Protein AF-A0A7V3PM55-F1 (afdb_monomer)

Radius of gyration: 20.94 Å; Cα contacts (8 Å, |Δi|>4): 58; chains: 1; bounding box: 42×27×61 Å

Mean predicted aligned error: 10.36 Å

Solvent-accessible surface area (backbone atoms only — not comparable to full-atom values): 4993 Å² total; per-residue (Å²): 113,68,66,60,55,52,51,51,51,50,55,54,51,50,52,53,32,53,51,49,30,49,47,22,53,59,47,40,57,52,46,48,67,78,49,59,75,43,79,42,70,41,84,91,77,72,43,76,45,74,51,60,61,77,43,57,61,53,41,50,51,26,53,49,48,30,53,52,28,55,51,52,48,51,56,52,50,54,53,48,49,55,53,53,54,58,68,68,77,113

Secondary structure (DSSP, 8-state):
-HHHHHHHHHHHHHHHHHHHHHHHHHHHHHHHHHSPPEEEEETTTTEEEEE--THHHHHHHHHHHHHHHHHHHHHHHHHHHHHHHHTT--

pLDDT: mean 75.15, std 7.75, range [50.0, 86.06]

Foldseek 3Di:
DVVVVLVVVLVVLLVVLVVQLVCLVVVLVVLCVVFPWDWDQDPVPRDTDTDGDCSVVSNVVSVVSNVVSVVVNVVSVVVVVVVVVVVVVD

Structure (mmCIF, N/CA/C/O backbone):
data_AF-A0A7V3PM55-F1
#
_entry.id   AF-A0A7V3PM55-F1
#
loop_
_atom_site.group_PDB
_atom_site.id
_atom_site.type_symbol
_atom_site.label_atom_id
_atom_site.label_alt_id
_atom_site.label_comp_id
_atom_site.label_asym_id
_atom_site.label_entity_id
_atom_site.label_seq_id
_atom_site.pdbx_PDB_ins_code
_atom_site.Cartn_x
_atom_site.Cartn_y
_atom_site.Cartn_z
_atom_site.occupancy
_atom_site.B_iso_or_equiv
_atom_site.auth_seq_id
_atom_site.auth_comp_id
_atom_site.auth_asym_id
_atom_site.auth_atom_id
_atom_site.pdbx_PDB_model_num
ATOM 1 N N . MET A 1 1 ? 20.168 -7.356 -23.200 1.00 60.91 1 MET A N 1
ATOM 2 C CA . MET A 1 1 ? 20.052 -8.111 -21.924 1.00 60.91 1 MET A CA 1
ATOM 3 C C . MET A 1 1 ? 19.707 -7.221 -20.717 1.00 60.91 1 MET A C 1
ATOM 5 O O . MET A 1 1 ? 18.888 -7.631 -19.905 1.00 60.91 1 MET A O 1
ATOM 9 N N . VAL A 1 2 ? 20.271 -6.008 -20.592 1.00 69.56 2 VAL A N 1
ATOM 10 C CA . VAL A 1 2 ? 19.989 -5.083 -19.467 1.00 69.56 2 VAL A CA 1
ATOM 11 C C . VAL A 1 2 ? 18.545 -4.559 -19.464 1.00 69.56 2 VAL A C 1
ATOM 13 O O . VAL A 1 2 ? 17.909 -4.572 -18.415 1.00 69.56 2 VAL A O 1
ATOM 16 N N . ALA A 1 3 ? 18.005 -4.172 -20.626 1.00 67.88 3 ALA A N 1
ATOM 17 C CA . ALA A 1 3 ? 16.627 -3.683 -20.744 1.00 67.88 3 ALA A CA 1
ATOM 18 C C . ALA A 1 3 ? 15.597 -4.720 -20.257 1.00 67.88 3 ALA A C 1
ATOM 20 O O . ALA A 1 3 ? 14.790 -4.419 -19.388 1.00 67.88 3 ALA A O 1
ATOM 21 N N . VAL A 1 4 ? 15.717 -5.976 -20.709 1.00 74.25 4 VAL A N 1
ATOM 22 C CA . VAL A 1 4 ? 14.837 -7.085 -20.293 1.00 74.25 4 VAL A CA 1
ATOM 23 C C . VAL A 1 4 ? 14.885 -7.310 -18.778 1.00 74.25 4 VAL A C 1
ATOM 25 O O . VAL A 1 4 ? 13.840 -7.407 -18.144 1.00 74.25 4 VAL A O 1
ATOM 28 N N . LYS A 1 5 ? 16.080 -7.324 -18.167 1.00 74.50 5 LYS A N 1
ATOM 29 C CA . LYS A 1 5 ? 16.223 -7.468 -16.706 1.00 74.50 5 LYS A CA 1
ATOM 30 C C . LYS A 1 5 ? 15.539 -6.327 -15.941 1.00 74.50 5 LYS A C 1
ATOM 32 O O . LYS A 1 5 ? 14.913 -6.576 -14.915 1.00 74.50 5 LYS A O 1
ATOM 37 N N . ARG A 1 6 ? 15.622 -5.091 -16.445 1.00 70.25 6 ARG A N 1
ATOM 38 C CA . ARG A 1 6 ? 14.977 -3.915 -15.836 1.00 70.25 6 ARG A CA 1
ATOM 39 C C . ARG A 1 6 ? 13.456 -3.938 -15.987 1.00 70.25 6 ARG A C 1
ATOM 41 O O . ARG A 1 6 ? 12.762 -3.617 -15.028 1.00 70.25 6 ARG A O 1
ATOM 48 N N . THR A 1 7 ? 12.936 -4.374 -17.134 1.00 75.75 7 THR A N 1
ATOM 49 C CA . THR A 1 7 ? 11.491 -4.561 -17.338 1.00 75.75 7 THR A CA 1
ATOM 50 C C . THR A 1 7 ? 10.936 -5.643 -16.417 1.00 75.75 7 THR A C 1
ATOM 52 O O . THR A 1 7 ? 9.908 -5.434 -15.782 1.00 75.75 7 THR A O 1
ATOM 55 N N . VAL A 1 8 ? 11.637 -6.773 -16.276 1.00 79.75 8 VAL A N 1
ATOM 56 C CA . VAL A 1 8 ? 11.241 -7.839 -15.342 1.00 79.75 8 VAL A CA 1
ATOM 57 C C . VAL A 1 8 ? 11.238 -7.324 -13.902 1.00 79.75 8 VAL A C 1
ATOM 59 O O . VAL A 1 8 ? 10.267 -7.542 -13.183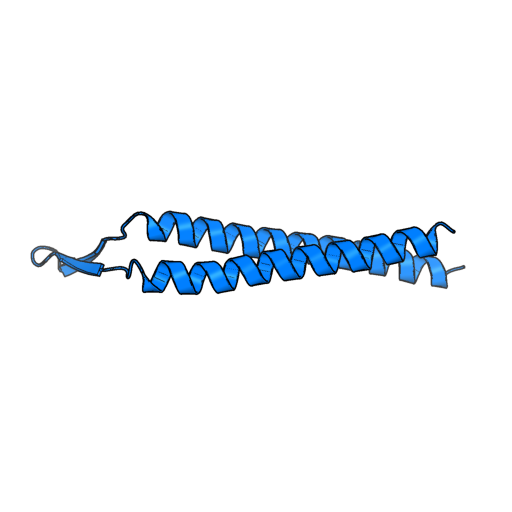 1.00 79.75 8 VAL A O 1
ATOM 62 N N . PHE A 1 9 ? 12.272 -6.581 -13.492 1.00 80.19 9 PHE A N 1
ATOM 63 C CA . PHE A 1 9 ? 12.319 -5.961 -12.166 1.00 80.19 9 PHE A CA 1
ATOM 64 C C . PHE A 1 9 ? 11.140 -5.006 -11.924 1.00 80.19 9 PHE A C 1
ATOM 66 O O . PHE A 1 9 ? 10.520 -5.067 -10.863 1.00 80.19 9 PHE A O 1
ATOM 73 N N . PHE A 1 10 ? 10.803 -4.163 -12.905 1.00 80.56 10 PHE A N 1
ATOM 74 C CA . PHE A 1 10 ? 9.652 -3.262 -12.837 1.00 80.56 10 PHE A CA 1
ATOM 75 C C . PHE A 1 10 ? 8.346 -4.037 -12.621 1.00 80.56 10 PHE A C 1
ATOM 77 O O . PHE A 1 10 ? 7.647 -3.788 -11.644 1.00 80.56 10 PHE A O 1
ATOM 84 N N . VAL A 1 11 ? 8.062 -5.026 -13.475 1.00 82.56 11 VAL A N 1
ATOM 85 C CA . VAL A 1 11 ? 6.822 -5.819 -13.412 1.00 82.56 11 VAL A CA 1
ATOM 86 C C . VAL A 1 11 ? 6.695 -6.545 -12.073 1.00 82.56 11 VAL A C 1
ATOM 88 O O . VAL A 1 11 ? 5.656 -6.452 -11.422 1.00 82.56 11 VAL A O 1
ATOM 91 N N . VAL A 1 12 ? 7.754 -7.223 -11.624 1.00 84.56 12 VAL A N 1
ATOM 92 C CA . VAL A 1 12 ? 7.740 -7.966 -10.354 1.00 84.56 12 VAL A CA 1
ATOM 93 C C . VAL A 1 12 ? 7.547 -7.021 -9.166 1.00 84.56 12 VAL A C 1
ATOM 95 O O . VAL A 1 12 ? 6.718 -7.291 -8.298 1.00 84.56 12 VAL A O 1
ATOM 98 N N . SER A 1 13 ? 8.251 -5.887 -9.143 1.00 80.12 13 SER A N 1
ATOM 99 C CA . SER A 1 13 ? 8.140 -4.912 -8.050 1.00 80.12 13 SER A CA 1
ATOM 100 C C . SER A 1 13 ? 6.745 -4.288 -7.987 1.00 80.12 13 SER A C 1
ATOM 102 O O . SER A 1 13 ? 6.174 -4.172 -6.904 1.00 80.12 13 SER A O 1
ATOM 104 N N . SER A 1 14 ? 6.156 -3.946 -9.136 1.00 79.62 14 SER A N 1
ATOM 105 C CA . SER A 1 14 ? 4.785 -3.434 -9.207 1.00 79.62 14 SER A CA 1
ATOM 106 C C . SER A 1 14 ? 3.763 -4.448 -8.691 1.00 79.62 14 SER A C 1
ATOM 108 O O . SER A 1 14 ? 2.880 -4.067 -7.926 1.00 79.62 14 SER A O 1
ATOM 110 N N . ILE A 1 15 ? 3.896 -5.733 -9.043 1.00 86.06 15 ILE A N 1
ATOM 111 C CA . ILE A 1 15 ? 3.003 -6.793 -8.545 1.00 86.06 15 ILE A CA 1
ATOM 112 C C . ILE A 1 15 ? 3.092 -6.900 -7.018 1.00 86.06 15 ILE A C 1
ATOM 114 O O . ILE A 1 15 ? 2.062 -6.895 -6.347 1.00 86.06 15 ILE A O 1
ATOM 118 N N . ILE A 1 16 ? 4.305 -6.945 -6.458 1.00 85.06 16 ILE A N 1
ATOM 119 C CA . ILE A 1 16 ? 4.514 -7.035 -5.002 1.00 85.06 16 ILE A CA 1
ATOM 120 C C . ILE A 1 16 ? 3.875 -5.842 -4.284 1.00 85.06 16 ILE A C 1
ATOM 122 O O . ILE A 1 16 ? 3.195 -6.015 -3.274 1.00 85.06 16 ILE A O 1
ATOM 126 N N . ILE A 1 17 ? 4.050 -4.634 -4.818 1.00 80.31 17 ILE A N 1
ATOM 127 C CA . ILE A 1 17 ? 3.483 -3.419 -4.230 1.00 80.31 17 ILE A CA 1
ATOM 128 C C . ILE A 1 17 ? 1.954 -3.442 -4.261 1.00 80.31 17 ILE A C 1
ATOM 130 O O . ILE A 1 17 ? 1.325 -3.130 -3.254 1.00 80.31 17 ILE A O 1
ATOM 134 N N . VAL A 1 18 ? 1.347 -3.835 -5.383 1.00 81.69 18 VAL A N 1
ATOM 135 C CA . VAL A 1 18 ? -0.117 -3.944 -5.490 1.00 81.69 18 VAL A CA 1
ATOM 136 C C . VAL A 1 18 ? -0.659 -4.955 -4.480 1.00 8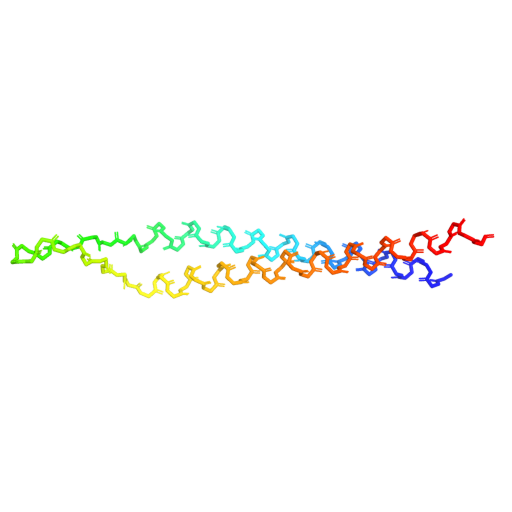1.69 18 VAL A C 1
ATOM 138 O O . VAL A 1 18 ? -1.671 -4.685 -3.837 1.00 81.69 18 VAL A O 1
ATOM 141 N N . LEU A 1 19 ? 0.029 -6.083 -4.287 1.00 83.25 19 LEU A N 1
ATOM 142 C CA . LEU A 1 19 ? -0.347 -7.080 -3.282 1.00 83.25 19 LEU A CA 1
ATOM 143 C C . LEU A 1 19 ? -0.252 -6.526 -1.853 1.00 83.25 19 LEU A C 1
ATOM 145 O O . LEU A 1 19 ? -1.169 -6.749 -1.065 1.00 83.25 19 LEU A O 1
ATOM 149 N N . LEU A 1 20 ? 0.801 -5.770 -1.526 1.00 79.75 20 LEU A N 1
ATOM 150 C CA . LEU A 1 20 ? 0.956 -5.125 -0.214 1.00 79.75 20 LEU A CA 1
ATOM 151 C C . LEU A 1 20 ? -0.125 -4.074 0.049 1.00 79.75 20 LEU A C 1
ATOM 153 O O . LEU A 1 20 ? -0.708 -4.046 1.131 1.00 79.75 20 LEU A O 1
ATOM 157 N N . VAL A 1 21 ? -0.423 -3.234 -0.944 1.00 79.00 21 VAL A N 1
ATOM 158 C CA . VAL A 1 21 ? -1.484 -2.223 -0.847 1.00 79.00 21 VAL A CA 1
ATOM 159 C C . VAL A 1 21 ? -2.842 -2.896 -0.666 1.00 79.00 21 VAL A C 1
ATOM 161 O O . VAL A 1 21 ? -3.599 -2.513 0.224 1.00 79.00 21 VAL A O 1
ATOM 164 N N . LYS A 1 22 ? -3.136 -3.932 -1.461 1.00 82.06 22 LYS A N 1
ATOM 165 C CA . LYS A 1 22 ? -4.374 -4.706 -1.338 1.00 82.06 22 LYS A CA 1
ATOM 166 C C . LYS A 1 22 ? -4.503 -5.345 0.045 1.00 82.06 22 LYS A C 1
ATOM 168 O O . LYS A 1 22 ? -5.560 -5.241 0.654 1.00 82.06 22 LYS A O 1
ATOM 173 N N . TRP A 1 23 ? -3.431 -5.945 0.559 1.00 82.44 23 TRP A N 1
ATOM 174 C CA . TRP A 1 23 ? -3.415 -6.510 1.907 1.00 82.44 23 TRP A CA 1
ATOM 175 C C . TRP A 1 23 ? -3.676 -5.449 2.983 1.00 82.44 23 TRP A C 1
ATOM 177 O O . TRP A 1 23 ? -4.428 -5.710 3.918 1.00 82.44 23 TRP A O 1
ATOM 187 N N . GLY A 1 24 ? -3.127 -4.240 2.825 1.00 79.44 24 GLY A N 1
ATOM 188 C CA . GLY A 1 24 ? -3.410 -3.114 3.715 1.00 79.44 24 GLY A CA 1
ATOM 189 C C . GLY A 1 24 ? -4.893 -2.729 3.739 1.00 79.44 24 GLY A C 1
ATOM 190 O O . GLY A 1 24 ? -5.455 -2.539 4.816 1.00 79.44 24 GLY A O 1
ATOM 191 N N . PHE A 1 25 ? -5.549 -2.664 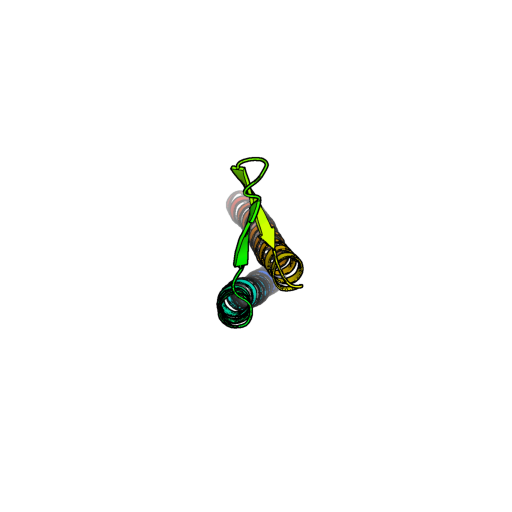2.574 1.00 78.06 25 PHE A N 1
ATOM 192 C CA . PHE A 1 25 ? -6.987 -2.376 2.481 1.00 78.06 25 PHE A CA 1
ATOM 193 C C . PHE A 1 25 ? -7.854 -3.502 3.055 1.00 78.06 25 PHE A C 1
ATOM 195 O O . PHE A 1 25 ? -8.717 -3.239 3.893 1.00 78.06 25 PHE A O 1
ATOM 202 N N . ASP A 1 26 ? -7.597 -4.747 2.646 1.00 81.56 26 ASP A N 1
ATOM 203 C CA . ASP A 1 26 ? -8.354 -5.917 3.104 1.00 81.56 26 ASP A CA 1
ATOM 204 C C . ASP A 1 26 ? -8.189 -6.093 4.633 1.00 81.56 26 ASP A C 1
ATOM 206 O O . ASP A 1 26 ? -9.153 -6.350 5.357 1.00 81.56 26 ASP A O 1
ATOM 210 N N . GLY A 1 27 ? -6.976 -5.877 5.154 1.00 76.19 27 GLY A N 1
ATOM 211 C CA . GLY A 1 27 ? -6.686 -5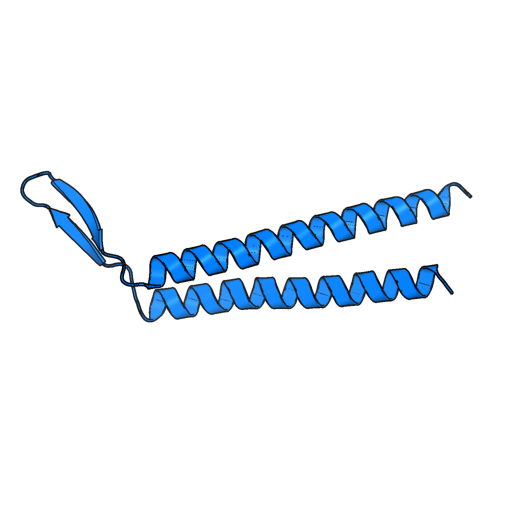.893 6.587 1.00 76.19 27 GLY A CA 1
ATOM 212 C C . GLY A 1 27 ? -7.409 -4.780 7.343 1.00 76.19 27 GLY A C 1
ATOM 213 O O . GLY A 1 27 ? -8.041 -5.046 8.367 1.00 76.19 27 GLY A O 1
ATOM 214 N N . PHE A 1 28 ? -7.372 -3.545 6.836 1.00 77.38 28 PHE A N 1
ATOM 215 C CA . PHE A 1 28 ? -8.062 -2.410 7.453 1.00 77.38 28 PHE A CA 1
ATOM 216 C C . PHE A 1 28 ? -9.566 -2.672 7.626 1.00 77.38 28 PHE A C 1
ATOM 218 O O . PHE A 1 28 ? -10.110 -2.448 8.711 1.00 77.38 28 PHE A O 1
ATOM 225 N N . GLU A 1 29 ? -10.236 -3.209 6.605 1.00 74.69 29 GLU A N 1
ATOM 226 C CA . GLU A 1 29 ? -11.662 -3.553 6.678 1.00 74.69 29 GLU A CA 1
ATOM 227 C C . GLU A 1 29 ? -11.950 -4.635 7.735 1.00 74.69 29 GLU A C 1
ATOM 229 O O . GLU A 1 29 ? -12.906 -4.529 8.507 1.00 74.69 29 GLU A O 1
ATOM 234 N N . VAL A 1 30 ? -11.112 -5.670 7.817 1.00 78.12 30 VAL A N 1
ATOM 235 C CA . VAL A 1 30 ? -11.281 -6.749 8.802 1.00 78.12 30 VAL A CA 1
ATOM 236 C C . VAL A 1 30 ? -11.084 -6.233 10.230 1.00 78.12 30 VAL A C 1
ATOM 238 O O . VAL A 1 30 ? -11.909 -6.503 11.107 1.00 78.12 30 VAL A O 1
ATOM 241 N N . PHE A 1 31 ? -10.029 -5.458 10.488 1.00 70.06 31 PHE A N 1
ATOM 242 C CA . PHE A 1 31 ? -9.721 -4.983 11.841 1.00 70.06 31 PHE A CA 1
ATOM 243 C C . PHE A 1 31 ? -10.719 -3.940 12.351 1.00 70.06 31 PHE A C 1
ATOM 245 O O . PHE A 1 31 ? -11.043 -3.943 13.541 1.00 70.06 31 PHE A O 1
ATOM 252 N N . THR A 1 32 ? -11.246 -3.094 11.465 1.00 68.62 32 THR A N 1
ATOM 253 C CA . THR A 1 32 ? -12.292 -2.119 11.814 1.00 68.62 32 THR A CA 1
ATOM 254 C C . THR A 1 32 ? -13.635 -2.784 12.126 1.00 68.62 32 THR A C 1
ATOM 256 O O . THR A 1 32 ? -14.357 -2.292 12.992 1.00 68.62 32 THR A O 1
ATOM 259 N N . LYS A 1 33 ? -13.950 -3.933 11.507 1.00 72.75 33 LYS A N 1
ATOM 260 C CA . LYS A 1 33 ? -15.153 -4.728 11.825 1.00 72.75 33 LYS A CA 1
ATOM 261 C C . LYS A 1 33 ? -15.060 -5.488 13.148 1.00 72.75 33 LYS A C 1
ATOM 263 O O . LYS A 1 33 ? -16.051 -5.563 13.867 1.00 72.75 33 LYS A O 1
ATOM 268 N N . ILE A 1 34 ? -13.904 -6.072 13.472 1.00 71.00 34 ILE A N 1
ATOM 269 C CA . ILE A 1 34 ? -13.736 -6.879 14.698 1.00 71.00 34 ILE A CA 1
ATOM 270 C C . ILE A 1 34 ? -13.671 -5.986 15.947 1.00 71.00 34 ILE A C 1
ATOM 272 O O . ILE A 1 34 ? -14.161 -6.367 17.011 1.00 71.00 34 ILE A O 1
ATOM 276 N N . TYR A 1 35 ? -13.089 -4.790 15.827 1.00 66.06 35 TYR A N 1
ATOM 277 C CA . TYR A 1 35 ? -12.929 -3.850 16.937 1.00 66.06 35 TYR A CA 1
ATOM 278 C C . TYR A 1 35 ? -13.413 -2.448 16.543 1.00 66.06 35 TYR A C 1
ATOM 280 O O . TYR A 1 35 ? -12.578 -1.558 16.330 1.00 66.06 35 TYR A O 1
ATOM 288 N N . PRO A 1 36 ? -14.742 -2.245 16.447 1.00 64.69 36 PRO A N 1
ATOM 289 C CA . PRO A 1 36 ? -15.312 -0.954 16.089 1.00 64.69 36 PRO A CA 1
ATOM 290 C C . PRO A 1 36 ? -14.920 0.109 17.119 1.00 64.69 36 PRO A C 1
ATOM 292 O O . PRO A 1 36 ? -14.834 -0.166 18.320 1.00 64.69 36 PRO A O 1
ATOM 295 N N . ALA A 1 37 ? -14.666 1.329 16.645 1.00 66.56 37 ALA A N 1
ATOM 296 C CA . ALA A 1 37 ? -14.457 2.465 17.531 1.00 66.56 37 ALA A CA 1
ATOM 297 C C . ALA A 1 37 ? -15.753 2.734 18.306 1.00 66.56 37 ALA A C 1
ATOM 299 O O . ALA A 1 37 ? -16.827 2.808 17.710 1.00 66.56 37 ALA A O 1
ATOM 300 N N . SER A 1 38 ? -15.656 2.862 19.628 1.00 66.88 38 SER A N 1
ATOM 301 C CA . SER A 1 38 ? -16.780 3.289 20.459 1.00 66.88 38 SER A CA 1
ATOM 302 C C . SER A 1 38 ? -16.624 4.764 20.791 1.00 66.88 38 SER A C 1
ATOM 304 O O . SER A 1 38 ? -15.594 5.180 21.327 1.00 66.88 38 SER A O 1
ATOM 306 N N . GLU A 1 39 ? -17.648 5.548 20.488 1.00 67.12 39 GLU A N 1
ATOM 307 C CA . GLU A 1 39 ? -17.732 6.941 20.907 1.00 67.12 39 GLU A CA 1
ATOM 308 C C . GLU A 1 39 ? -18.311 6.992 22.321 1.00 67.12 39 GLU A C 1
ATOM 310 O O . GLU A 1 39 ? -19.396 6.474 22.582 1.00 67.12 39 GLU A O 1
ATOM 315 N N . LEU A 1 40 ? -17.567 7.586 23.249 1.00 71.50 40 LEU A N 1
ATOM 316 C CA . LEU A 1 40 ? -18.050 7.924 24.581 1.00 71.50 40 LEU A CA 1
ATOM 317 C C . LEU A 1 40 ? -18.244 9.433 24.631 1.00 71.50 40 LEU A C 1
ATOM 319 O O . LEU A 1 40 ? -17.342 10.183 24.269 1.00 71.50 40 LEU A O 1
ATOM 323 N N . ILE A 1 41 ? -19.407 9.889 25.077 1.00 76.50 41 ILE A N 1
ATOM 324 C CA . ILE A 1 41 ? -19.670 11.316 25.266 1.00 76.50 41 ILE A CA 1
ATOM 325 C C . ILE A 1 41 ? -19.461 11.618 26.747 1.00 76.50 41 ILE A C 1
ATOM 327 O O . ILE A 1 41 ? -20.099 11.008 27.601 1.00 76.50 41 ILE A O 1
ATOM 331 N N . ASP A 1 42 ? -18.550 12.537 27.054 1.00 76.19 42 ASP A N 1
ATOM 332 C CA . ASP A 1 42 ? -18.413 13.082 28.400 1.00 76.19 42 ASP A CA 1
ATOM 333 C C . ASP A 1 42 ? -19.548 14.084 28.641 1.00 76.19 42 ASP A C 1
ATOM 335 O O . ASP A 1 42 ? -19.534 15.199 28.115 1.00 76.19 42 ASP A O 1
ATOM 339 N N . GLU A 1 43 ? -20.545 13.677 29.423 1.00 76.44 43 GLU A N 1
ATOM 340 C CA . GLU A 1 43 ? -21.740 14.475 29.714 1.00 76.44 43 GLU A CA 1
ATOM 341 C C . GLU A 1 43 ? -21.430 15.794 30.440 1.00 76.44 43 GLU A C 1
ATOM 343 O O . GLU A 1 43 ? -22.196 16.748 30.317 1.00 76.44 43 GLU A O 1
ATOM 348 N N . ALA A 1 44 ? -20.301 15.896 31.152 1.00 80.75 44 ALA A N 1
ATOM 349 C CA . ALA A 1 44 ? -19.936 17.112 31.881 1.00 80.75 44 ALA A CA 1
ATOM 350 C C . ALA A 1 44 ? -19.328 18.196 30.977 1.00 80.75 44 ALA A C 1
ATOM 352 O O . ALA A 1 44 ? -19.458 19.387 31.260 1.00 80.75 44 ALA A O 1
ATOM 353 N N . THR A 1 45 ? -18.649 17.800 29.899 1.00 81.88 45 THR A N 1
ATOM 354 C CA . THR A 1 45 ? -17.948 18.729 28.996 1.00 81.88 45 THR A CA 1
ATOM 355 C C . THR A 1 45 ? -18.539 18.774 27.588 1.00 81.88 45 THR A C 1
ATOM 357 O O . THR A 1 45 ? -18.142 19.625 26.788 1.00 81.88 45 THR A O 1
ATOM 360 N N . GLY A 1 46 ? -19.462 17.865 27.261 1.00 80.88 46 GLY A N 1
ATOM 361 C CA . GLY A 1 46 ? -19.996 17.670 25.912 1.00 80.88 46 GLY A CA 1
ATOM 362 C C . GLY A 1 46 ? -18.958 17.150 24.913 1.00 80.88 46 GLY A C 1
ATOM 363 O O . GLY A 1 46 ? -19.200 17.172 23.707 1.00 80.88 46 GLY A O 1
ATOM 364 N N . ARG A 1 47 ? -17.775 16.724 25.377 1.00 78.81 47 ARG A N 1
ATOM 365 C CA . ARG A 1 47 ? -16.699 16.251 24.502 1.00 78.81 47 ARG A CA 1
ATOM 366 C C . ARG A 1 47 ? -16.929 14.802 24.099 1.00 78.81 47 ARG A C 1
ATOM 368 O O . ARG A 1 47 ? -17.173 13.942 24.938 1.00 78.81 47 ARG A O 1
ATOM 375 N N . VAL A 1 48 ? -16.759 14.530 22.809 1.00 75.06 48 VAL A N 1
ATOM 376 C CA . VAL A 1 48 ? -16.720 13.166 22.277 1.00 75.06 48 VAL A CA 1
ATOM 377 C C . VAL A 1 48 ? -15.312 12.609 22.476 1.00 75.06 48 VAL A C 1
ATOM 379 O O . VAL A 1 48 ? -14.339 13.110 21.912 1.00 75.06 48 VAL A O 1
ATOM 382 N N . ILE A 1 49 ? -15.203 11.575 23.299 1.00 74.38 49 ILE A N 1
ATOM 383 C CA . ILE A 1 49 ? -13.993 10.795 23.528 1.00 74.38 49 ILE A CA 1
ATOM 384 C C . ILE A 1 49 ? -14.125 9.511 22.714 1.00 74.38 49 ILE A C 1
ATOM 386 O O . ILE A 1 49 ? -14.893 8.610 23.048 1.00 74.38 49 ILE A O 1
ATOM 390 N N . VAL A 1 50 ? -13.355 9.409 21.635 1.00 64.88 50 VAL A N 1
ATOM 391 C CA . VAL A 1 50 ? -13.304 8.178 20.843 1.00 64.88 50 VAL A CA 1
ATOM 392 C C . VAL A 1 50 ? -12.439 7.170 21.593 1.00 64.88 50 VAL A C 1
ATOM 394 O O . VAL A 1 50 ? -11.211 7.277 21.623 1.00 64.88 50 VAL A O 1
ATOM 397 N N . GLN A 1 51 ? -13.075 6.191 22.236 1.00 62.59 51 GLN A N 1
ATOM 398 C CA . GLN A 1 51 ? -12.368 5.102 22.891 1.00 62.59 51 GLN A CA 1
ATOM 399 C C . GLN A 1 51 ? -12.046 4.042 21.841 1.00 62.59 51 GLN A C 1
ATOM 401 O O . GLN A 1 51 ? -12.890 3.264 21.396 1.00 62.59 51 GLN A O 1
ATOM 406 N N . THR A 1 52 ? -10.793 4.040 21.411 1.00 55.28 52 THR A N 1
ATOM 407 C CA . THR A 1 52 ? -10.276 3.062 20.459 1.00 55.28 52 THR A CA 1
ATOM 408 C C . THR A 1 52 ? -9.543 1.983 21.254 1.00 55.28 52 THR A C 1
ATOM 410 O O . THR A 1 52 ? -8.568 2.290 21.947 1.00 55.28 52 THR A O 1
ATOM 413 N N . LYS A 1 53 ? -9.948 0.713 2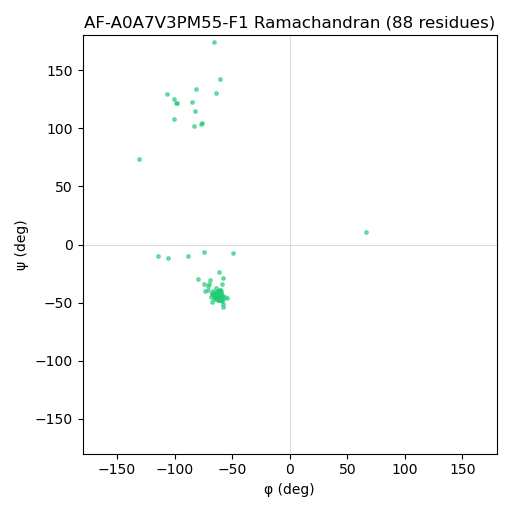1.138 1.00 57.03 53 LYS A N 1
ATOM 414 C CA . LYS A 1 53 ? -9.038 -0.402 21.467 1.00 57.03 53 LYS A CA 1
ATOM 415 C C . LYS A 1 53 ? -7.875 -0.406 20.457 1.00 57.03 53 LYS A C 1
ATOM 417 O O . LYS A 1 53 ? -7.871 0.391 19.528 1.00 57.03 53 LYS A O 1
ATOM 422 N N . SER A 1 54 ? -6.865 -1.265 20.626 1.00 59.31 54 SER A N 1
ATOM 423 C CA . SER A 1 54 ? -5.609 -1.291 19.835 1.00 59.31 54 SER A CA 1
ATOM 424 C C . SER A 1 54 ? -5.744 -1.255 18.293 1.00 59.31 54 SER A C 1
ATOM 426 O O . SER A 1 54 ? -4.737 -1.121 17.597 1.00 59.31 54 SER A O 1
ATOM 428 N N . SER A 1 55 ? -6.961 -1.351 17.755 1.00 55.75 55 SER A N 1
ATOM 429 C CA . SER A 1 55 ? -7.354 -1.177 16.360 1.00 55.75 55 SER A CA 1
ATOM 430 C C . SER A 1 55 ? -7.002 0.181 15.740 1.00 55.75 55 SER A C 1
ATOM 432 O O . SER A 1 55 ? -6.726 0.198 14.547 1.00 55.75 55 SER A O 1
ATOM 434 N N . TYR A 1 56 ? -6.924 1.298 16.478 1.00 61.62 56 TYR A N 1
ATOM 435 C CA . TYR A 1 56 ? -6.509 2.578 15.861 1.00 61.62 56 TYR A CA 1
ATOM 436 C C . TYR A 1 56 ? -5.022 2.597 15.506 1.00 61.62 56 TYR A C 1
ATOM 438 O O . TYR A 1 56 ? -4.644 3.110 14.459 1.00 61.62 56 TYR A O 1
ATOM 446 N N . LYS A 1 57 ? -4.176 1.967 16.333 1.00 64.31 57 LYS A N 1
ATOM 447 C CA . LYS A 1 57 ? -2.747 1.809 16.033 1.00 64.31 57 LYS A CA 1
ATOM 448 C C . LYS A 1 57 ? -2.536 0.864 14.846 1.00 64.31 57 LYS A C 1
ATOM 450 O O . LYS A 1 57 ? -1.821 1.219 13.923 1.00 64.31 57 LYS A O 1
ATOM 455 N N . LEU A 1 58 ? -3.243 -0.269 14.819 1.00 65.75 58 LEU A N 1
ATOM 456 C CA . LEU A 1 58 ? -3.231 -1.202 13.682 1.00 65.75 58 LEU A CA 1
ATOM 457 C C . LEU A 1 58 ? -3.781 -0.570 12.393 1.00 65.75 58 LEU A C 1
ATOM 459 O O . LEU A 1 58 ? -3.222 -0.780 11.325 1.00 65.75 58 LEU A O 1
ATOM 463 N N . GLY A 1 59 ? -4.850 0.224 12.476 1.00 67.56 59 GLY A N 1
ATOM 464 C CA . GLY A 1 59 ? -5.395 0.956 11.334 1.00 67.56 59 GLY A CA 1
ATOM 465 C C . GLY A 1 59 ? -4.415 2.002 10.804 1.00 67.56 59 GLY A C 1
ATOM 466 O O . GLY A 1 59 ? -4.216 2.095 9.595 1.00 67.56 59 GLY A O 1
ATOM 467 N N . LEU A 1 60 ? -3.745 2.730 11.702 1.00 69.06 60 LEU A N 1
ATOM 468 C CA . LEU A 1 60 ? -2.672 3.659 11.351 1.00 69.06 60 LEU A CA 1
ATOM 469 C C . LEU A 1 60 ? -1.507 2.927 10.666 1.00 69.06 60 LEU A C 1
ATOM 471 O O . LEU A 1 60 ? -1.042 3.377 9.621 1.00 69.06 60 LEU A O 1
ATOM 475 N N . ASP A 1 61 ? -1.087 1.777 11.199 1.00 72.12 61 ASP A N 1
ATOM 476 C CA . ASP A 1 61 ? -0.039 0.938 10.607 1.00 72.12 61 ASP A CA 1
ATOM 477 C C . ASP A 1 61 ? -0.427 0.472 9.188 1.00 72.12 61 ASP A C 1
ATOM 479 O O . ASP A 1 61 ? 0.400 0.515 8.277 1.00 72.12 61 ASP A O 1
ATOM 483 N N . MET A 1 62 ? -1.696 0.113 8.948 1.00 75.94 62 MET A N 1
ATOM 484 C CA . MET A 1 62 ? -2.191 -0.251 7.608 1.00 75.94 62 MET A CA 1
ATOM 485 C C . MET A 1 62 ? -2.187 0.936 6.638 1.00 75.94 62 MET A C 1
ATOM 487 O O . MET A 1 62 ? -1.784 0.787 5.483 1.00 75.94 62 MET A O 1
ATOM 491 N N . VAL A 1 63 ? -2.568 2.132 7.101 1.00 76.75 63 VAL A N 1
ATOM 492 C CA . VAL A 1 63 ? -2.474 3.368 6.304 1.00 76.75 63 VAL A CA 1
ATOM 493 C C . VAL A 1 63 ? -1.017 3.659 5.935 1.00 76.75 63 VAL A C 1
ATOM 495 O O . VAL A 1 63 ? -0.736 4.013 4.787 1.00 76.75 63 VAL A O 1
ATOM 498 N N . PHE A 1 64 ? -0.075 3.443 6.857 1.00 79.31 64 PHE A N 1
ATOM 499 C CA . PHE A 1 64 ? 1.355 3.561 6.570 1.00 79.31 64 PHE A CA 1
ATOM 500 C C . PHE A 1 64 ? 1.823 2.552 5.517 1.00 79.31 64 PHE A C 1
ATOM 502 O O . PHE A 1 64 ? 2.530 2.941 4.586 1.00 79.31 64 PHE A O 1
ATOM 509 N N . VAL A 1 65 ? 1.408 1.285 5.606 1.00 79.62 65 VAL A N 1
ATOM 510 C CA . VAL A 1 65 ? 1.744 0.253 4.606 1.00 79.62 65 VAL A CA 1
ATOM 511 C C . VAL A 1 65 ? 1.239 0.644 3.215 1.00 79.62 65 VAL A C 1
ATOM 513 O O . VAL A 1 65 ? 1.995 0.566 2.242 1.00 79.62 65 VAL A O 1
ATOM 516 N N . ILE A 1 66 ? 0.000 1.133 3.114 1.00 78.12 66 ILE A N 1
ATOM 517 C CA . ILE A 1 66 ? -0.581 1.608 1.850 1.00 78.12 66 ILE A CA 1
ATOM 518 C C . ILE A 1 66 ? 0.216 2.802 1.304 1.00 78.12 66 ILE A C 1
ATOM 520 O O . ILE A 1 66 ? 0.588 2.811 0.128 1.00 78.12 66 ILE A O 1
ATOM 524 N N . ALA A 1 67 ? 0.521 3.790 2.149 1.00 77.69 67 ALA A N 1
ATOM 525 C CA . ALA A 1 67 ? 1.247 4.993 1.749 1.00 77.69 67 ALA A CA 1
ATOM 526 C C . ALA A 1 67 ? 2.675 4.683 1.266 1.00 77.69 67 ALA A C 1
ATOM 528 O O . ALA A 1 67 ? 3.113 5.219 0.243 1.00 77.69 67 ALA A O 1
ATOM 529 N N . ILE A 1 68 ? 3.390 3.788 1.956 1.00 83.56 68 ILE A N 1
ATOM 530 C CA . ILE A 1 68 ? 4.733 3.337 1.563 1.00 83.56 68 ILE A CA 1
ATOM 531 C C . ILE A 1 68 ? 4.671 2.587 0.231 1.00 83.56 68 ILE A C 1
ATOM 533 O O . ILE A 1 68 ? 5.471 2.870 -0.663 1.00 83.56 68 ILE A O 1
ATOM 537 N N . GLY A 1 69 ? 3.704 1.679 0.067 1.00 78.06 69 GLY A N 1
ATOM 538 C CA . GLY A 1 69 ? 3.502 0.941 -1.180 1.00 78.06 69 GLY A CA 1
ATOM 539 C C . GLY A 1 69 ? 3.261 1.873 -2.369 1.00 78.06 69 GLY A C 1
ATOM 540 O O . GLY A 1 69 ? 3.977 1.804 -3.368 1.00 78.06 69 GLY A O 1
ATOM 541 N N . LEU A 1 70 ? 2.318 2.808 -2.248 1.00 79.56 70 LEU A N 1
ATOM 542 C CA . LEU A 1 70 ? 2.018 3.784 -3.304 1.00 79.56 70 LEU A CA 1
ATOM 543 C C . LEU A 1 70 ? 3.219 4.684 -3.628 1.00 79.56 70 LEU A C 1
ATOM 545 O O . LEU A 1 70 ? 3.505 4.936 -4.801 1.00 79.56 70 LEU A O 1
ATOM 549 N N . SER A 1 71 ? 3.965 5.114 -2.609 1.00 82.88 71 SER A N 1
ATOM 550 C CA . SER A 1 71 ? 5.183 5.915 -2.788 1.00 82.88 71 SER A CA 1
ATOM 551 C C . SER A 1 71 ? 6.267 5.141 -3.546 1.00 82.88 71 SER A C 1
ATOM 553 O O . SER A 1 71 ? 6.880 5.672 -4.477 1.0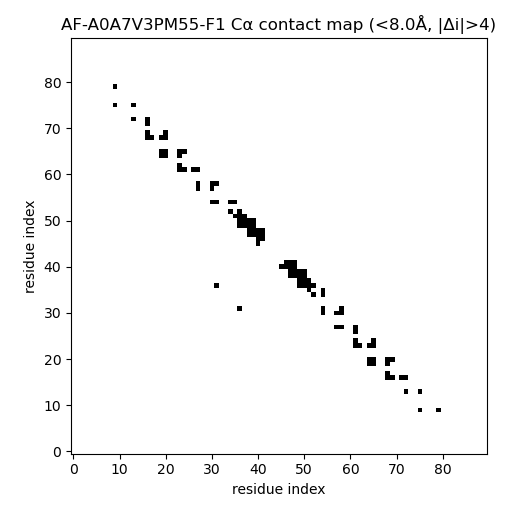0 82.88 71 SER A O 1
ATOM 555 N N . ALA A 1 72 ? 6.474 3.866 -3.202 1.00 79.75 72 ALA A N 1
ATOM 556 C CA . ALA A 1 72 ? 7.402 2.985 -3.905 1.00 79.75 72 ALA A CA 1
ATOM 557 C C . ALA A 1 72 ? 6.989 2.781 -5.372 1.00 79.75 72 ALA A C 1
ATOM 559 O O . ALA A 1 72 ? 7.844 2.817 -6.262 1.00 79.75 72 ALA A O 1
ATOM 560 N N . LEU A 1 73 ? 5.685 2.645 -5.644 1.00 80.69 73 LEU A N 1
ATOM 561 C CA . LEU A 1 73 ? 5.165 2.533 -7.008 1.00 80.69 73 LEU A CA 1
ATOM 562 C C . LEU A 1 73 ? 5.491 3.789 -7.825 1.00 80.69 73 LEU A C 1
ATOM 564 O O . LEU A 1 73 ? 5.980 3.680 -8.949 1.00 80.69 73 LEU A O 1
ATOM 568 N N . GLY A 1 74 ? 5.294 4.974 -7.240 1.00 79.25 74 GLY A N 1
ATOM 569 C CA . GLY A 1 74 ? 5.636 6.253 -7.865 1.00 79.25 74 GLY A CA 1
ATOM 570 C C . GLY A 1 74 ? 7.116 6.348 -8.242 1.00 79.25 74 GLY A C 1
ATOM 571 O O . GLY A 1 74 ? 7.447 6.676 -9.383 1.00 79.25 74 GLY A O 1
ATOM 572 N N . PHE A 1 75 ? 8.018 5.978 -7.328 1.00 84.12 75 PHE A N 1
ATOM 573 C CA . PHE A 1 75 ? 9.461 5.944 -7.602 1.00 84.12 75 PHE A CA 1
ATOM 574 C C . PHE A 1 75 ? 9.829 4.997 -8.746 1.00 84.12 75 PHE A C 1
ATOM 576 O O . PHE A 1 75 ? 10.674 5.323 -9.587 1.00 84.12 75 PHE A O 1
ATOM 583 N N . ILE A 1 76 ? 9.207 3.822 -8.790 1.00 82.25 76 ILE A N 1
ATOM 584 C CA . ILE A 1 76 ? 9.452 2.818 -9.827 1.00 82.25 76 ILE A CA 1
ATOM 585 C C . ILE A 1 76 ? 8.950 3.315 -11.191 1.00 82.25 76 ILE A C 1
ATOM 587 O O . ILE A 1 76 ? 9.673 3.207 -12.182 1.00 82.25 76 ILE A O 1
ATOM 591 N N . VAL A 1 77 ? 7.768 3.934 -11.241 1.00 80.75 77 VAL A N 1
ATOM 592 C CA . VAL A 1 77 ? 7.189 4.524 -12.461 1.00 80.75 77 VAL A CA 1
ATOM 593 C C . VAL A 1 77 ? 8.047 5.671 -12.997 1.00 80.75 77 VAL A C 1
ATOM 595 O O . VAL A 1 77 ? 8.353 5.697 -14.189 1.00 80.75 77 VAL A O 1
ATOM 598 N N . ILE A 1 78 ? 8.513 6.579 -12.136 1.00 85.12 78 ILE A N 1
ATOM 599 C CA . ILE A 1 78 ? 9.401 7.681 -12.543 1.00 85.12 78 ILE A CA 1
ATOM 600 C C . ILE A 1 78 ? 10.704 7.137 -13.142 1.00 85.12 78 ILE A C 1
ATOM 602 O O . ILE A 1 78 ? 11.146 7.602 -14.194 1.00 85.12 78 ILE A O 1
ATOM 606 N N . ASN A 1 79 ? 11.319 6.139 -12.500 1.00 81.25 79 ASN A N 1
ATOM 607 C CA . ASN A 1 79 ? 12.537 5.515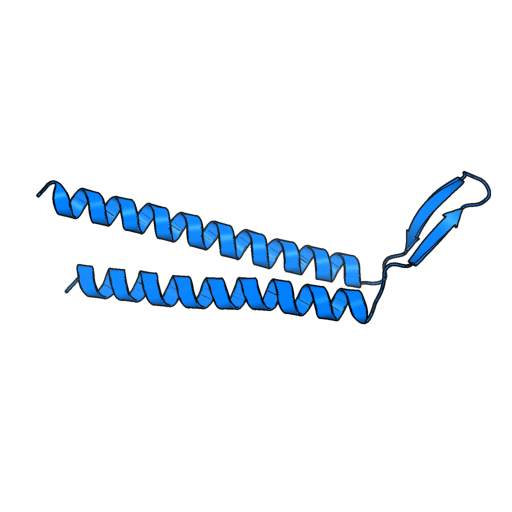 -13.019 1.00 81.25 79 ASN A CA 1
ATOM 608 C C . ASN A 1 79 ? 12.301 4.796 -14.352 1.00 81.25 79 ASN A C 1
ATOM 610 O O . ASN A 1 79 ? 13.150 4.872 -15.241 1.00 81.25 79 ASN A O 1
ATOM 614 N N . PHE A 1 80 ? 11.150 4.143 -14.521 1.00 81.25 80 PHE A N 1
ATOM 615 C CA . PHE A 1 80 ? 10.777 3.526 -15.790 1.00 81.25 80 PHE A CA 1
ATOM 616 C C . PHE A 1 80 ? 10.657 4.561 -16.911 1.00 81.25 80 PHE A C 1
ATOM 618 O O . PHE A 1 80 ? 11.271 4.382 -17.962 1.00 81.25 80 PHE A O 1
ATOM 625 N N . PHE A 1 81 ? 9.952 5.674 -16.680 1.00 83.00 81 PHE A N 1
ATOM 626 C CA . PHE A 1 81 ? 9.828 6.739 -17.677 1.00 83.00 81 PHE A CA 1
ATOM 627 C C . PHE A 1 81 ? 11.176 7.355 -18.044 1.00 83.00 81 PHE A C 1
ATOM 629 O O . PHE A 1 81 ? 11.448 7.525 -19.228 1.00 83.00 81 PHE A O 1
ATOM 636 N N . LYS A 1 82 ? 12.050 7.626 -17.065 1.00 82.19 82 LYS A N 1
ATOM 637 C CA . LYS A 1 82 ? 13.408 8.129 -17.339 1.00 82.19 82 LYS A CA 1
ATOM 638 C C . LYS A 1 82 ? 14.175 7.217 -18.295 1.00 82.19 82 LYS A C 1
ATOM 640 O O . LYS A 1 82 ? 14.783 7.697 -19.242 1.00 82.19 82 LYS A O 1
ATOM 645 N N . ILE A 1 83 ? 14.128 5.906 -18.059 1.00 78.19 83 ILE A N 1
ATOM 646 C CA . ILE A 1 83 ? 14.804 4.922 -18.913 1.00 78.19 83 ILE A CA 1
ATOM 647 C C . ILE A 1 83 ? 14.148 4.856 -20.296 1.00 78.19 83 ILE A C 1
ATOM 649 O O . ILE A 1 83 ? 14.850 4.787 -21.299 1.00 78.19 83 ILE A O 1
ATOM 653 N N . TYR A 1 84 ? 12.816 4.880 -20.355 1.00 79.81 84 TYR A N 1
ATOM 654 C CA . TYR A 1 84 ? 12.072 4.830 -21.609 1.00 79.81 84 TYR A CA 1
ATOM 655 C C . TYR A 1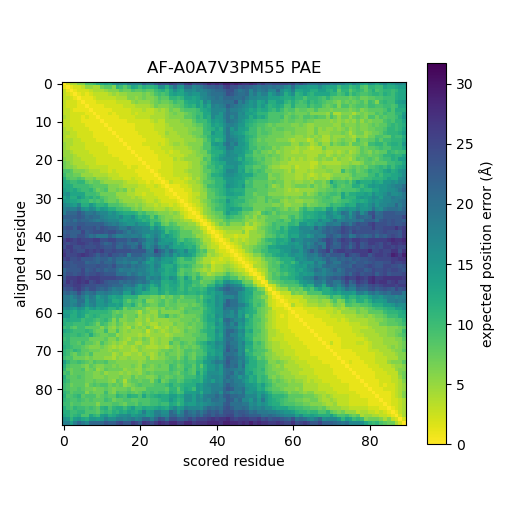 84 ? 12.379 6.030 -22.514 1.00 79.81 84 TYR A C 1
ATOM 657 O O . TYR A 1 84 ? 12.671 5.836 -23.693 1.00 79.81 84 TYR A O 1
ATOM 665 N N . TYR A 1 85 ? 12.363 7.250 -21.971 1.00 82.06 85 TYR A N 1
ATOM 666 C CA . TYR A 1 85 ? 12.697 8.455 -22.735 1.00 82.06 85 TYR A CA 1
ATOM 667 C C . TYR A 1 85 ? 14.166 8.472 -23.164 1.00 82.06 85 TYR A C 1
ATOM 669 O O . TYR A 1 85 ? 14.430 8.710 -24.336 1.00 82.06 85 TYR A O 1
ATOM 677 N N . ALA A 1 86 ? 15.097 8.097 -22.278 1.00 78.62 86 ALA A N 1
ATOM 678 C CA . ALA A 1 86 ? 16.511 7.973 -22.643 1.00 78.62 86 ALA A CA 1
ATOM 679 C C . ALA A 1 86 ? 16.739 6.961 -23.782 1.00 78.62 86 ALA A C 1
ATOM 681 O O . ALA A 1 86 ? 17.589 7.179 -24.630 1.00 78.62 86 ALA A O 1
ATOM 682 N N . SER A 1 87 ? 15.954 5.879 -23.851 1.00 76.62 87 SER A N 1
ATOM 683 C CA . SER A 1 87 ? 16.057 4.894 -24.942 1.00 76.62 87 SER A CA 1
ATOM 684 C C . SER A 1 87 ? 15.483 5.348 -26.290 1.00 76.62 87 SER A C 1
ATOM 686 O O . SER A 1 87 ? 15.577 4.595 -27.253 1.00 76.62 87 SER A O 1
ATOM 688 N N . LYS A 1 88 ? 14.828 6.515 -26.346 1.00 73.31 88 LYS A N 1
ATOM 689 C CA . LYS A 1 88 ? 14.256 7.104 -27.569 1.00 73.31 88 LYS A CA 1
ATOM 690 C C . LYS A 1 88 ? 15.054 8.290 -28.115 1.00 73.31 88 LYS A C 1
ATOM 692 O O . LYS A 1 88 ? 14.732 8.757 -29.203 1.00 73.31 88 LYS A O 1
ATOM 697 N N . GLU A 1 89 ? 16.000 8.814 -27.339 1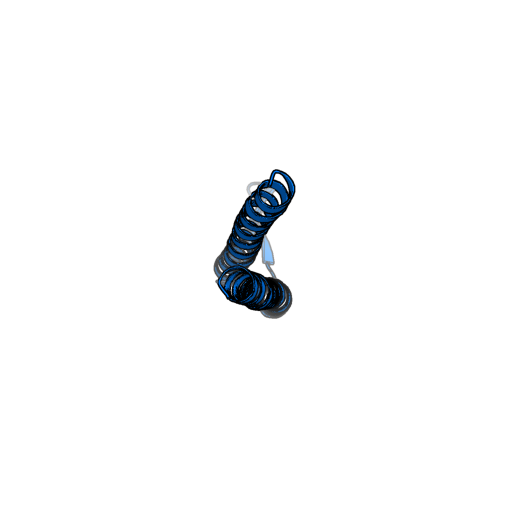.00 67.00 89 GLU A N 1
ATOM 698 C CA . GLU A 1 89 ? 16.885 9.911 -27.753 1.00 67.00 89 GLU A CA 1
ATOM 699 C C . GLU A 1 89 ? 18.164 9.409 -28.455 1.00 67.00 89 GLU A C 1
ATOM 701 O O . GLU A 1 89 ? 18.853 10.217 -29.074 1.00 67.00 89 GLU A O 1
ATOM 706 N N . ASP A 1 90 ? 18.420 8.093 -28.416 1.00 50.00 90 ASP A N 1
ATOM 707 C CA . ASP A 1 90 ? 19.393 7.359 -29.248 1.00 50.00 90 ASP A CA 1
ATOM 708 C C . ASP A 1 90 ? 18.710 6.738 -30.484 1.00 50.00 90 ASP A C 1
ATOM 710 O O . ASP A 1 90 ? 19.346 6.703 -31.564 1.00 50.00 90 ASP A O 1
#

Sequence (90 aa):
MVAVKRTVFFVVSSIIIVLLVKWGFDGFEVFTKIYPASELIDEATGRVIVQTKSSYKLGLDMVFVIAIGLSALGFIVINFFKIYYASKED

Nearest PDB structures (foldseek):
  6nrd-assembly1_4  TM=4.622E-01  e=2.753E+00  Homo sapiens
  7nna-assembly1_A  TM=4.845E-01  e=5.341E+00  Klebsiella pneumoniae